Protein AF-A0A6A7K8J0-F1 (afdb_monomer_lite)

InterPro domains:
  IPR002197 DNA binding HTH domain, Fis-type [PF02954] (35-65)
  IPR002197 DNA binding HTH domain, Fis-type [PR01590] (33-50)
  IPR002197 DNA binding HTH domain, Fis-type [PR01590] (50-70)
  IPR009057 Homedomain-like superfamily [SSF46689] (17-65)

Sequence (70 aa):
KNLDFDVEEEKILSTNSKEININLKEINKLVEENIIKMLEASGMNKTEIAKSLGISRTALWKKIRTKNTN

Radius of gyration: 22.23 Å; chains: 1; bounding box: 72×22×33 Å

Structure (mmCIF, N/CA/C/O backbone):
data_AF-A0A6A7K8J0-F1
#
_entry.id   AF-A0A6A7K8J0-F1
#
loop_
_atom_site.group_PDB
_atom_site.id
_atom_site.type_symbol
_atom_site.label_atom_id
_atom_site.label_alt_id
_atom_site.label_comp_id
_atom_site.label_asym_id
_atom_site.label_entity_id
_atom_site.label_seq_id
_atom_site.pdbx_PDB_ins_code
_atom_site.Cartn_x
_atom_site.Cartn_y
_atom_site.Cartn_z
_atom_site.occupancy
_atom_site.B_iso_or_equiv
_atom_site.auth_seq_id
_atom_site.auth_comp_id
_atom_site.au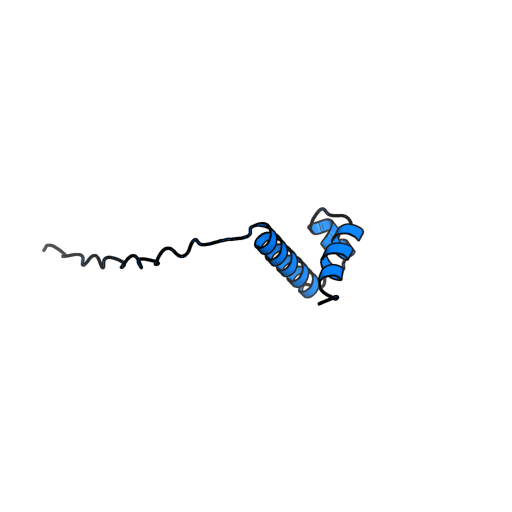th_asym_id
_atom_site.aut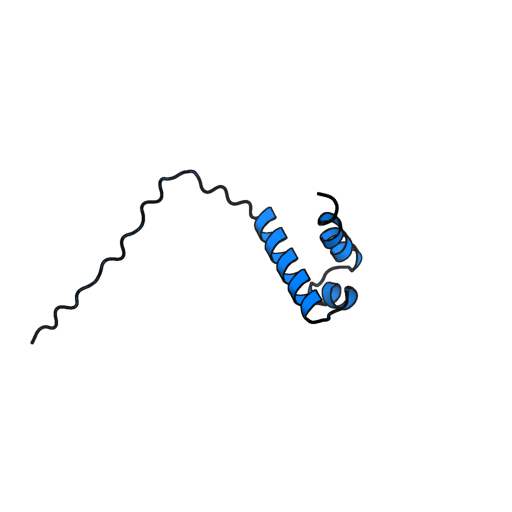h_atom_id
_atom_site.pdbx_PDB_model_num
ATOM 1 N N . LYS A 1 1 ? -61.109 4.387 -6.033 1.00 44.22 1 LYS A N 1
ATOM 2 C CA . LYS A 1 1 ? -60.187 3.279 -5.691 1.00 44.22 1 LYS A CA 1
ATOM 3 C C . LYS A 1 1 ? -58.888 3.945 -5.260 1.00 44.22 1 LYS A C 1
ATOM 5 O O . LYS A 1 1 ? -58.073 4.244 -6.117 1.00 44.22 1 LYS A O 1
ATOM 10 N N . ASN A 1 2 ? -58.791 4.327 -3.987 1.00 46.91 2 ASN A N 1
ATOM 11 C CA . ASN A 1 2 ? -57.575 4.928 -3.443 1.00 46.91 2 ASN A CA 1
ATOM 12 C C . ASN A 1 2 ? -56.718 3.763 -2.959 1.00 46.91 2 ASN A C 1
ATOM 14 O O . ASN A 1 2 ? -57.223 2.903 -2.242 1.00 46.91 2 ASN A O 1
ATOM 18 N N . LEU A 1 3 ? -55.506 3.656 -3.495 1.00 51.59 3 LEU A N 1
ATOM 19 C CA . LEU A 1 3 ? -54.533 2.662 -3.068 1.00 51.59 3 LEU A CA 1
ATOM 20 C C . LEU A 1 3 ? -53.816 3.285 -1.871 1.00 51.59 3 LEU A C 1
ATOM 22 O O . LEU A 1 3 ? -53.034 4.217 -2.054 1.00 51.59 3 LEU A O 1
ATOM 26 N N . ASP A 1 4 ? -54.142 2.821 -0.670 1.00 56.56 4 ASP A N 1
ATOM 27 C CA . ASP A 1 4 ? -53.371 3.141 0.524 1.00 56.56 4 ASP A CA 1
ATOM 28 C C . ASP A 1 4 ? -51.999 2.474 0.359 1.00 56.56 4 ASP A C 1
ATOM 30 O O . ASP A 1 4 ? -51.889 1.254 0.227 1.00 56.56 4 ASP A O 1
ATOM 34 N N . PHE A 1 5 ? -50.965 3.300 0.211 1.00 62.09 5 PHE A N 1
ATOM 35 C CA . PHE A 1 5 ? -49.582 2.859 0.094 1.00 62.09 5 PHE A CA 1
ATOM 36 C C . PHE A 1 5 ? -49.013 2.863 1.510 1.00 62.09 5 PHE A C 1
ATOM 38 O O . PHE A 1 5 ? -48.709 3.930 2.044 1.00 62.09 5 PHE A O 1
ATOM 45 N N . ASP A 1 6 ? -48.941 1.687 2.132 1.00 63.91 6 ASP A N 1
ATOM 46 C CA . ASP A 1 6 ? -48.301 1.506 3.434 1.00 63.91 6 ASP A CA 1
ATOM 47 C C . ASP A 1 6 ? -46.814 1.866 3.304 1.00 63.91 6 ASP A C 1
ATOM 49 O O . ASP A 1 6 ? -46.000 1.102 2.785 1.00 63.91 6 ASP A O 1
ATOM 53 N N . VAL A 1 7 ? -46.464 3.083 3.722 1.00 66.50 7 VAL A N 1
ATOM 54 C CA . VAL A 1 7 ? -45.075 3.510 3.873 1.00 66.50 7 VAL A CA 1
ATOM 55 C C . VAL A 1 7 ? -44.575 2.901 5.178 1.00 66.50 7 VAL A C 1
ATOM 57 O O . VAL A 1 7 ? -44.858 3.415 6.258 1.00 66.50 7 VAL A O 1
ATOM 60 N N . GLU A 1 8 ? -43.853 1.785 5.090 1.00 67.62 8 GLU A N 1
ATOM 61 C CA . GLU A 1 8 ? -43.071 1.283 6.219 1.00 67.62 8 GLU A CA 1
ATOM 62 C C . GLU A 1 8 ? -41.960 2.297 6.530 1.00 67.62 8 GLU A C 1
ATOM 64 O O . GLU A 1 8 ? -40.988 2.440 5.787 1.00 67.62 8 GLU A O 1
ATOM 69 N N . GLU A 1 9 ? -42.126 3.047 7.620 1.00 64.81 9 GLU A N 1
ATOM 70 C CA . GLU A 1 9 ? -41.085 3.923 8.149 1.00 64.81 9 GLU A CA 1
ATOM 71 C C . GLU A 1 9 ? -39.903 3.068 8.631 1.00 64.81 9 GLU A C 1
ATOM 73 O O . GLU A 1 9 ? -39.985 2.365 9.644 1.00 64.81 9 GLU A O 1
ATOM 78 N N . GLU A 1 10 ? -38.777 3.125 7.913 1.00 63.16 10 GLU A N 1
ATOM 79 C CA . GLU A 1 10 ? -37.524 2.540 8.386 1.00 63.16 10 GLU A CA 1
ATOM 80 C C . GLU A 1 10 ? -37.131 3.183 9.723 1.00 63.16 10 GLU A C 1
ATOM 82 O O . GLU A 1 10 ? -36.807 4.369 9.828 1.00 63.16 10 GLU A O 1
ATOM 87 N N . LYS A 1 11 ? -37.150 2.364 10.774 1.00 63.44 11 LYS A N 1
ATOM 88 C CA . LYS A 1 11 ? -36.768 2.740 12.131 1.00 63.44 11 LYS A CA 1
ATOM 89 C C . LYS A 1 11 ? -35.292 3.144 12.162 1.00 63.44 11 LYS A C 1
ATOM 91 O O . LYS A 1 11 ? -34.411 2.286 12.201 1.00 63.44 11 LYS A O 1
ATOM 96 N N . ILE A 1 12 ? -35.019 4.448 12.215 1.00 66.25 12 ILE A N 1
ATOM 97 C CA . ILE A 1 12 ? -33.670 4.975 12.453 1.00 66.25 12 ILE A CA 1
ATOM 98 C C . ILE A 1 12 ? -33.202 4.469 13.823 1.00 66.25 12 ILE A C 1
ATOM 100 O O . ILE A 1 12 ? -33.704 4.874 14.874 1.00 66.25 12 ILE A O 1
ATOM 104 N N . LEU A 1 13 ? -32.249 3.536 13.809 1.00 63.78 13 LEU A N 1
ATOM 105 C CA . LEU A 1 13 ? -31.609 3.002 15.003 1.00 63.78 13 LEU A CA 1
ATOM 106 C C . LEU A 1 13 ? -30.878 4.148 15.715 1.00 63.78 13 LEU A C 1
ATOM 108 O O . LEU A 1 13 ? -29.858 4.640 15.234 1.00 63.78 13 LEU A O 1
ATOM 112 N N . SER A 1 14 ? -31.404 4.588 16.861 1.00 62.47 14 SER A N 1
ATOM 113 C CA . SER A 1 14 ? -30.756 5.586 17.712 1.00 62.47 14 SER A CA 1
ATOM 114 C C . SER A 1 14 ? -29.484 4.984 18.313 1.00 62.47 14 SER A C 1
ATOM 116 O O . SER A 1 14 ? -29.507 4.353 19.375 1.00 62.47 14 SER A O 1
ATOM 118 N N . THR A 1 15 ? -28.366 5.126 17.609 1.00 61.69 15 THR A N 1
ATOM 119 C CA . THR A 1 15 ? -27.064 4.682 18.098 1.00 61.69 15 THR A CA 1
ATOM 120 C C . THR A 1 15 ? -26.654 5.593 19.246 1.00 61.69 15 THR A C 1
ATOM 122 O O . THR A 1 15 ? -26.354 6.767 19.058 1.00 61.69 15 THR A O 1
ATOM 125 N N . ASN A 1 16 ? -26.691 5.032 20.451 1.00 61.88 16 ASN A N 1
ATOM 126 C CA . ASN A 1 16 ? -26.214 5.636 21.684 1.00 61.88 16 ASN A CA 1
ATOM 127 C C . ASN A 1 16 ? -24.777 6.145 21.459 1.00 61.88 16 ASN A C 1
ATOM 129 O O . ASN A 1 16 ? -23.890 5.346 21.149 1.00 61.88 16 ASN A O 1
ATOM 133 N N . SER A 1 17 ? -24.580 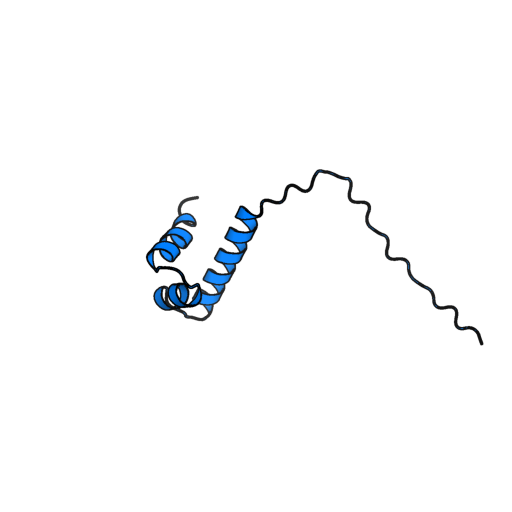7.462 21.539 1.00 60.66 17 SER A N 1
ATOM 134 C CA . SER A 1 17 ? -23.393 8.201 21.091 1.00 60.66 17 SER A CA 1
ATOM 135 C C . SER A 1 17 ? -22.154 7.916 21.948 1.00 60.66 17 SER A C 1
ATOM 137 O O . SER A 1 17 ? -21.634 8.790 22.634 1.00 60.66 17 SER A O 1
ATOM 139 N N . LYS A 1 18 ? -21.640 6.686 21.916 1.00 63.41 18 LYS A N 1
ATOM 140 C CA . LYS A 1 18 ? -20.209 6.469 22.127 1.00 63.41 18 LYS A CA 1
ATOM 141 C C . LYS A 1 18 ? -19.535 7.059 20.901 1.00 63.41 18 LYS A C 1
ATOM 143 O O . LYS A 1 18 ? -19.762 6.561 19.802 1.00 63.41 18 LYS A O 1
ATOM 148 N N . GLU A 1 19 ? -18.806 8.154 21.089 1.00 69.94 19 GLU A N 1
ATOM 149 C CA . GLU A 1 19 ? -18.071 8.845 20.030 1.00 69.94 19 GLU A CA 1
ATOM 150 C C . GLU A 1 19 ? -17.379 7.821 19.126 1.00 69.94 19 GLU A C 1
ATOM 152 O O . GLU A 1 19 ? -16.500 7.069 19.554 1.00 69.94 19 GLU A O 1
ATOM 157 N N . ILE A 1 20 ? -17.845 7.738 17.881 1.00 74.06 20 ILE A N 1
ATOM 158 C CA . ILE A 1 20 ? -17.296 6.835 16.881 1.00 74.06 20 ILE A CA 1
ATOM 159 C C . ILE A 1 20 ? -15.906 7.379 16.523 1.00 74.06 20 ILE A C 1
ATOM 161 O O . ILE A 1 20 ? -15.762 8.270 15.688 1.00 74.06 20 ILE A O 1
ATOM 165 N N . ASN A 1 21 ? -14.875 6.882 17.207 1.00 77.94 21 ASN A N 1
ATOM 166 C CA . ASN A 1 21 ? -13.487 7.255 16.961 1.00 77.94 21 ASN A CA 1
ATOM 167 C C . ASN A 1 21 ? -12.937 6.411 15.802 1.00 77.94 21 ASN A C 1
ATOM 169 O O . ASN A 1 21 ? -12.474 5.287 15.991 1.00 77.94 21 ASN A O 1
ATOM 173 N N . ILE A 1 22 ? -13.056 6.941 14.583 1.00 83.44 22 ILE A N 1
ATOM 174 C CA . ILE A 1 22 ? -12.534 6.311 13.368 1.00 83.44 22 ILE A CA 1
ATOM 175 C C . ILE A 1 22 ? -11.143 6.864 13.056 1.00 83.44 22 ILE A C 1
ATOM 177 O O . ILE A 1 22 ? -10.976 8.052 12.777 1.00 83.44 22 ILE A O 1
ATOM 181 N N . ASN A 1 23 ? -10.146 5.979 13.008 1.00 89.75 23 ASN A N 1
ATOM 182 C CA . ASN A 1 23 ? -8.795 6.325 12.586 1.00 89.75 23 ASN A CA 1
ATOM 183 C C . ASN A 1 23 ? -8.611 6.105 11.073 1.00 89.75 23 ASN A C 1
ATOM 185 O O . ASN A 1 23 ? -8.377 4.987 10.607 1.00 89.75 23 ASN A O 1
ATOM 189 N N . LEU A 1 24 ? -8.645 7.189 10.291 1.00 89.81 24 LEU A N 1
ATOM 190 C CA . LEU A 1 24 ? -8.434 7.145 8.835 1.00 89.81 24 LEU A CA 1
ATOM 191 C C . LEU A 1 24 ? -7.101 6.504 8.430 1.00 89.81 24 LEU A C 1
ATOM 193 O O . LEU A 1 24 ? -7.007 5.866 7.383 1.00 89.81 24 LEU A O 1
ATOM 197 N N . LYS A 1 25 ? -6.057 6.646 9.252 1.00 89.25 25 LYS A N 1
ATOM 198 C CA . LYS A 1 25 ? -4.739 6.076 8.955 1.00 89.25 25 LYS A CA 1
ATOM 199 C C . LYS A 1 25 ? -4.772 4.549 8.971 1.00 89.25 25 LYS A C 1
ATOM 201 O O . LYS A 1 25 ? -4.115 3.917 8.146 1.00 89.25 25 LYS A O 1
ATOM 206 N N . GLU A 1 26 ? -5.532 3.967 9.891 1.00 87.56 26 GLU A N 1
ATOM 207 C CA . GLU A 1 26 ? -5.700 2.516 9.996 1.00 87.56 26 GLU A CA 1
ATOM 208 C C . GLU A 1 26 ? -6.561 1.973 8.862 1.00 87.56 26 GLU A C 1
ATOM 210 O O . GLU A 1 26 ? -6.201 0.959 8.268 1.00 87.56 26 GLU A O 1
ATOM 215 N N . ILE A 1 27 ? -7.627 2.689 8.491 1.00 90.69 27 ILE A N 1
ATOM 216 C CA . ILE A 1 27 ? -8.455 2.337 7.331 1.00 90.69 27 ILE A CA 1
ATOM 217 C C . ILE A 1 27 ? -7.611 2.331 6.061 1.00 90.69 27 ILE A C 1
ATOM 219 O O . ILE A 1 27 ? -7.605 1.343 5.331 1.00 90.69 27 ILE A O 1
ATOM 223 N N . ASN A 1 28 ? -6.852 3.401 5.817 1.00 91.38 28 ASN A N 1
ATOM 224 C CA . ASN A 1 28 ? -6.000 3.493 4.636 1.00 91.38 28 ASN A CA 1
ATOM 225 C C . ASN A 1 28 ? -4.987 2.350 4.598 1.00 91.38 28 ASN A C 1
ATOM 227 O O . ASN A 1 28 ? -4.804 1.727 3.556 1.00 91.38 28 ASN A O 1
ATOM 231 N N . LYS A 1 29 ? -4.384 2.017 5.745 1.00 90.12 29 LYS A N 1
ATOM 232 C CA . LYS A 1 29 ? -3.481 0.872 5.852 1.00 90.12 29 LYS A CA 1
ATOM 233 C C . LYS A 1 29 ? -4.199 -0.435 5.500 1.00 90.12 29 LYS A C 1
ATOM 235 O O . LYS A 1 29 ? -3.698 -1.189 4.675 1.00 90.12 29 LYS A O 1
ATOM 240 N N . LEU A 1 30 ? -5.376 -0.694 6.066 1.00 90.62 30 LEU A N 1
ATOM 241 C CA . LEU A 1 30 ? -6.141 -1.916 5.805 1.00 90.62 30 LEU A CA 1
ATOM 242 C C . LEU A 1 30 ? -6.531 -2.054 4.325 1.00 90.62 30 LEU A C 1
ATOM 244 O O . LEU A 1 30 ? -6.388 -3.126 3.738 1.00 90.62 30 LEU A O 1
ATOM 248 N N . VAL A 1 31 ? -6.997 -0.965 3.714 1.00 93.12 31 VAL A N 1
ATOM 249 C CA . VAL A 1 31 ? -7.373 -0.933 2.296 1.00 93.12 31 VAL A CA 1
ATOM 250 C C . VAL A 1 31 ? -6.155 -1.195 1.413 1.00 93.12 31 VAL A C 1
ATOM 252 O O . VAL A 1 31 ? -6.207 -2.079 0.559 1.00 93.12 31 VAL A O 1
ATOM 255 N N . GLU A 1 32 ? -5.037 -0.505 1.654 1.00 91.94 32 GLU A N 1
ATOM 256 C CA . GLU A 1 32 ? -3.779 -0.751 0.938 1.00 91.94 32 GLU A CA 1
ATOM 257 C C . GLU A 1 32 ? -3.342 -2.217 1.051 1.00 91.94 32 GLU A C 1
ATOM 259 O O . GLU A 1 32 ? -2.933 -2.839 0.069 1.00 91.94 32 GLU A O 1
ATOM 264 N N . GLU A 1 33 ? -3.441 -2.796 2.246 1.00 91.81 33 GLU A N 1
ATOM 265 C CA . GLU A 1 33 ? -3.057 -4.178 2.492 1.00 91.81 33 GLU A CA 1
ATOM 266 C C . GLU A 1 33 ? -3.927 -5.189 1.749 1.00 91.81 33 GLU A C 1
ATOM 268 O O . GLU A 1 33 ? -3.395 -6.202 1.282 1.00 91.81 33 GLU A O 1
ATOM 273 N N . ASN A 1 34 ? -5.231 -4.933 1.654 1.00 93.75 34 ASN A N 1
ATOM 274 C CA . ASN A 1 34 ? -6.161 -5.767 0.903 1.00 93.75 34 ASN A CA 1
ATOM 275 C C . ASN A 1 34 ? -5.889 -5.677 -0.596 1.00 93.75 34 ASN A C 1
ATOM 277 O O . ASN A 1 34 ? -5.816 -6.710 -1.256 1.00 93.75 34 ASN A O 1
ATOM 281 N N . ILE A 1 35 ? -5.638 -4.473 -1.113 1.00 94.94 35 ILE A N 1
ATOM 282 C CA . ILE A 1 35 ? -5.275 -4.279 -2.520 1.00 94.94 35 ILE A CA 1
ATOM 283 C C . ILE A 1 35 ? -3.995 -5.056 -2.847 1.00 94.94 35 ILE A C 1
ATOM 285 O O . ILE A 1 35 ? -3.974 -5.817 -3.810 1.00 94.94 35 ILE A O 1
ATOM 289 N N . ILE A 1 36 ? -2.945 -4.942 -2.025 1.00 94.12 36 ILE A N 1
ATOM 290 C CA . ILE A 1 36 ? -1.693 -5.686 -2.245 1.00 94.12 36 ILE A CA 1
ATOM 291 C C . ILE A 1 36 ? -1.953 -7.198 -2.271 1.00 94.12 36 ILE A C 1
ATOM 293 O O . ILE A 1 36 ? -1.482 -7.865 -3.188 1.00 94.12 36 ILE A O 1
ATOM 297 N N . LYS A 1 37 ? -2.738 -7.736 -1.326 1.00 93.50 37 LYS A N 1
ATO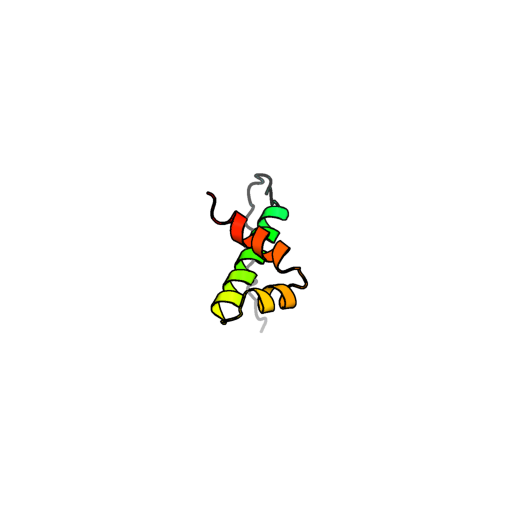M 298 C CA . LYS A 1 37 ? -3.091 -9.168 -1.293 1.00 93.50 37 LYS A CA 1
ATOM 299 C C . LYS A 1 37 ? -3.852 -9.607 -2.546 1.00 93.50 37 LYS A C 1
ATOM 301 O O . LYS A 1 37 ? -3.571 -10.673 -3.081 1.00 93.50 37 LYS A O 1
ATOM 306 N N . MET A 1 38 ? -4.798 -8.798 -3.020 1.00 95.06 38 MET A N 1
ATOM 307 C CA . MET A 1 38 ? -5.562 -9.094 -4.235 1.00 95.06 38 MET A CA 1
ATOM 308 C C . MET A 1 38 ? -4.662 -9.128 -5.474 1.00 95.06 38 MET A C 1
ATOM 310 O O . MET A 1 38 ? -4.812 -10.014 -6.311 1.00 95.06 38 MET A O 1
ATOM 314 N N . LEU A 1 39 ? -3.703 -8.205 -5.573 1.00 94.81 39 LEU A N 1
ATOM 315 C CA . LEU A 1 39 ? -2.747 -8.177 -6.681 1.00 94.81 39 LEU A CA 1
ATOM 316 C C . LEU A 1 39 ? -1.735 -9.332 -6.605 1.00 94.81 39 LEU A C 1
ATOM 318 O O . LEU A 1 39 ? -1.331 -9.878 -7.625 1.00 94.81 39 LEU A O 1
ATOM 322 N N . GLU A 1 40 ? -1.337 -9.749 -5.404 1.00 94.31 40 GLU A N 1
ATOM 323 C CA . GLU A 1 40 ? -0.522 -10.956 -5.226 1.00 94.31 40 GLU A CA 1
ATOM 324 C C . GLU A 1 40 ? -1.290 -12.216 -5.645 1.00 94.31 40 GLU A C 1
ATOM 326 O O . GLU A 1 40 ? -0.739 -13.069 -6.339 1.00 94.31 40 GLU A O 1
ATOM 331 N N . ALA A 1 41 ? -2.566 -12.315 -5.264 1.00 95.81 41 ALA A N 1
ATOM 332 C CA . ALA A 1 41 ? -3.429 -13.444 -5.599 1.00 95.81 41 ALA A CA 1
ATOM 333 C C . ALA A 1 41 ? -3.738 -13.541 -7.102 1.00 95.81 41 ALA A C 1
ATOM 335 O O . ALA A 1 41 ? -3.932 -14.642 -7.610 1.00 95.81 41 ALA A O 1
ATOM 336 N N . SER A 1 42 ? -3.739 -12.418 -7.827 1.00 95.25 42 SER A N 1
ATOM 337 C CA . SER A 1 42 ? -3.873 -12.410 -9.290 1.00 95.25 42 SER A CA 1
ATOM 338 C C . SER A 1 42 ? -2.590 -12.810 -10.030 1.00 95.25 42 SER A C 1
ATOM 340 O O . SER A 1 42 ? -2.579 -12.850 -11.258 1.00 95.25 42 SER A O 1
ATOM 342 N N . GLY A 1 43 ? -1.515 -13.131 -9.301 1.00 96.31 43 GLY A N 1
ATOM 343 C CA . GLY A 1 43 ? -0.248 -13.593 -9.861 1.00 96.31 43 GLY A CA 1
ATOM 344 C C . GLY A 1 43 ? 0.739 -12.475 -10.193 1.00 96.31 43 GLY A C 1
ATOM 345 O O . GLY A 1 43 ? 1.794 -12.760 -10.761 1.00 96.31 43 GLY A O 1
ATOM 346 N N . MET A 1 44 ? 0.451 -11.219 -9.829 1.00 96.00 44 MET A N 1
ATOM 347 C CA . MET A 1 44 ? 1.388 -10.123 -10.071 1.00 96.00 44 MET A CA 1
ATOM 348 C C . MET A 1 44 ? 2.616 -10.237 -9.170 1.00 96.00 44 MET A C 1
ATOM 350 O O . MET A 1 44 ? 2.541 -10.447 -7.954 1.00 96.00 44 MET A O 1
ATOM 354 N N . ASN A 1 45 ? 3.788 -10.019 -9.759 1.00 95.38 45 ASN A N 1
ATOM 355 C CA . ASN A 1 45 ? 5.020 -9.943 -8.996 1.00 95.38 45 ASN A CA 1
ATOM 356 C C . ASN A 1 45 ? 5.160 -8.573 -8.304 1.00 95.38 45 ASN A C 1
ATOM 358 O O . ASN A 1 45 ? 4.542 -7.572 -8.666 1.00 95.38 45 ASN A O 1
ATOM 362 N N . LYS A 1 46 ? 6.040 -8.490 -7.302 1.00 93.44 46 LYS A N 1
ATOM 363 C CA . LYS A 1 46 ? 6.228 -7.272 -6.488 1.00 93.44 46 LYS A CA 1
ATOM 364 C C . LYS A 1 46 ? 6.624 -6.035 -7.311 1.00 93.44 46 LYS A C 1
ATOM 366 O O . LYS A 1 46 ? 6.389 -4.914 -6.871 1.00 93.44 46 LYS A O 1
ATOM 371 N N . THR A 1 47 ? 7.238 -6.214 -8.480 1.00 95.88 47 THR A N 1
ATOM 372 C CA . THR A 1 47 ? 7.602 -5.099 -9.367 1.00 95.88 47 THR A CA 1
ATOM 373 C C .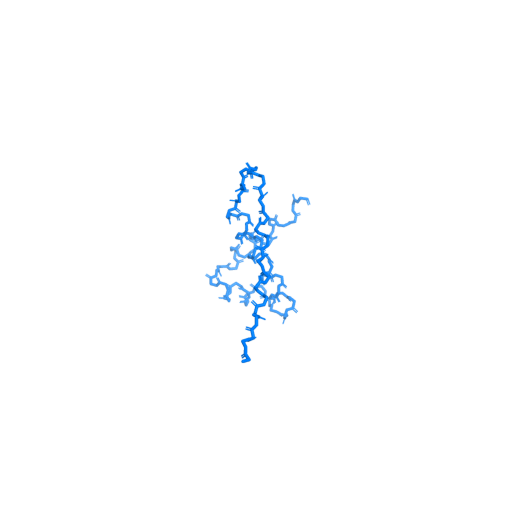 THR A 1 47 ? 6.375 -4.533 -10.069 1.00 95.88 47 THR A C 1
ATOM 375 O O . THR A 1 47 ? 6.227 -3.317 -10.143 1.00 95.88 47 THR A O 1
ATOM 378 N N . GLU A 1 48 ? 5.495 -5.401 -10.561 1.00 96.44 48 GLU A N 1
ATOM 379 C CA . GLU A 1 48 ? 4.239 -5.021 -11.217 1.00 96.44 48 GLU A CA 1
ATOM 380 C C . GLU A 1 48 ? 3.292 -4.344 -10.234 1.00 96.44 48 GLU A C 1
ATOM 382 O O . GLU A 1 48 ? 2.769 -3.276 -10.531 1.00 96.44 48 GLU A O 1
ATOM 387 N N . ILE A 1 49 ? 3.174 -4.892 -9.022 1.00 96.19 49 ILE A N 1
ATOM 388 C CA . ILE A 1 49 ? 2.372 -4.299 -7.945 1.00 96.19 49 ILE A CA 1
ATOM 389 C C . ILE A 1 49 ? 2.866 -2.886 -7.616 1.00 96.19 49 ILE A C 1
ATOM 391 O O . ILE A 1 49 ? 2.071 -1.954 -7.547 1.00 96.19 49 ILE A O 1
ATOM 395 N N . ALA A 1 50 ? 4.180 -2.698 -7.450 1.00 96.00 50 ALA A N 1
ATOM 396 C CA . ALA A 1 50 ? 4.746 -1.382 -7.155 1.00 96.00 50 ALA A CA 1
ATOM 397 C C . ALA A 1 50 ? 4.446 -0.368 -8.273 1.00 96.00 50 ALA A C 1
ATOM 399 O O . ALA A 1 50 ? 4.014 0.748 -7.987 1.00 96.00 50 ALA A O 1
ATOM 400 N N . LYS A 1 51 ? 4.602 -0.784 -9.540 1.00 96.62 51 LYS A N 1
ATOM 401 C CA . LYS A 1 51 ? 4.248 0.034 -10.709 1.00 96.62 51 LYS A CA 1
ATOM 402 C C . LYS A 1 51 ? 2.757 0.381 -10.730 1.00 96.62 51 LYS A C 1
ATOM 404 O O . LYS A 1 51 ? 2.424 1.545 -10.913 1.00 96.62 51 LYS A O 1
ATOM 409 N N . SER A 1 52 ? 1.879 -0.596 -10.500 1.00 94.94 52 SER A N 1
ATOM 410 C CA . SER A 1 52 ? 0.423 -0.405 -10.504 1.00 94.94 52 SER A CA 1
ATOM 411 C C . SER A 1 52 ? -0.056 0.530 -9.395 1.00 94.94 52 SER A C 1
ATOM 413 O O . SER A 1 52 ? -1.019 1.262 -9.590 1.00 94.94 52 SER A O 1
ATOM 415 N N . LEU A 1 53 ? 0.605 0.510 -8.237 1.00 93.25 53 LEU A N 1
ATOM 416 C CA . LEU A 1 53 ? 0.302 1.391 -7.108 1.00 93.25 53 LEU A CA 1
ATOM 417 C C . LEU A 1 53 ? 0.976 2.768 -7.220 1.00 93.25 53 LEU A C 1
ATOM 419 O O . LEU A 1 53 ? 0.780 3.608 -6.347 1.00 93.25 53 LEU A O 1
ATOM 423 N N . GLY A 1 54 ? 1.797 3.002 -8.251 1.00 95.44 54 GLY A N 1
ATOM 424 C CA . GLY A 1 54 ? 2.522 4.262 -8.426 1.00 95.44 54 GLY A CA 1
ATOM 425 C C . GLY A 1 54 ? 3.578 4.526 -7.347 1.00 95.44 54 GLY A C 1
ATOM 426 O O . GLY A 1 54 ? 3.907 5.677 -7.074 1.00 95.44 54 GLY A O 1
ATOM 427 N N . ILE A 1 55 ? 4.110 3.476 -6.712 1.00 95.12 55 ILE A N 1
ATOM 428 C CA . ILE A 1 55 ? 5.104 3.582 -5.636 1.00 95.12 55 ILE A CA 1
ATOM 429 C C . ILE A 1 55 ? 6.416 2.895 -6.009 1.00 95.12 55 ILE A C 1
ATOM 431 O O . ILE A 1 55 ? 6.487 2.028 -6.879 1.00 95.12 55 ILE A O 1
ATOM 435 N N . SER A 1 56 ? 7.490 3.238 -5.299 1.00 96.81 56 SER A N 1
ATOM 436 C CA . SER A 1 56 ? 8.752 2.521 -5.454 1.00 96.81 56 SER A CA 1
ATOM 437 C C . SER A 1 56 ? 8.655 1.093 -4.903 1.00 96.81 56 SER A C 1
ATOM 439 O O . SER A 1 56 ? 7.948 0.807 -3.931 1.00 96.81 56 SER A O 1
ATOM 441 N N . ARG A 1 57 ? 9.452 0.180 -5.469 1.00 94.19 57 ARG A N 1
ATOM 442 C CA . ARG A 1 57 ? 9.579 -1.198 -4.965 1.00 94.19 57 ARG A CA 1
ATOM 443 C C . ARG A 1 57 ? 10.014 -1.240 -3.493 1.00 94.19 57 ARG A C 1
ATOM 445 O O . ARG A 1 57 ? 9.590 -2.118 -2.746 1.00 94.19 57 ARG A O 1
ATOM 452 N N . THR A 1 58 ? 10.833 -0.280 -3.062 1.00 95.00 58 THR A N 1
ATOM 453 C CA . THR A 1 58 ? 11.276 -0.155 -1.667 1.00 95.00 58 THR A CA 1
ATOM 454 C C . THR A 1 58 ? 10.151 0.310 -0.742 1.00 95.00 58 THR A C 1
ATOM 456 O O . THR A 1 58 ? 10.054 -0.188 0.379 1.00 95.00 58 THR A O 1
ATOM 459 N N . ALA A 1 59 ? 9.267 1.207 -1.198 1.00 93.19 59 ALA A N 1
ATOM 460 C CA . ALA A 1 59 ? 8.075 1.609 -0.452 1.00 93.19 59 ALA A CA 1
ATOM 461 C C . ALA A 1 59 ? 7.097 0.438 -0.287 1.00 93.19 59 ALA A C 1
ATOM 463 O O . ALA A 1 59 ? 6.614 0.203 0.821 1.00 93.19 59 ALA A O 1
ATOM 464 N N . LEU A 1 60 ? 6.883 -0.349 -1.348 1.00 94.12 60 LEU A N 1
ATOM 465 C CA . LEU A 1 60 ? 6.093 -1.579 -1.273 1.00 94.12 60 LEU A CA 1
ATOM 466 C C . LEU A 1 60 ? 6.697 -2.570 -0.267 1.00 94.12 60 LEU A C 1
ATOM 468 O O . LEU A 1 60 ? 5.988 -3.092 0.588 1.00 94.12 60 LEU A O 1
ATOM 472 N N . TRP A 1 61 ? 8.014 -2.797 -0.318 1.00 92.50 61 TRP A N 1
ATOM 473 C CA . TRP A 1 61 ? 8.680 -3.705 0.618 1.00 92.50 61 TRP A CA 1
ATOM 474 C C . TRP A 1 61 ? 8.526 -3.265 2.074 1.00 92.50 61 TRP A C 1
ATOM 476 O O . TRP A 1 61 ? 8.243 -4.101 2.926 1.00 92.50 61 TRP A O 1
ATOM 486 N N . LYS A 1 62 ? 8.645 -1.961 2.365 1.00 91.12 62 LYS A N 1
ATOM 487 C CA . LYS A 1 62 ? 8.382 -1.426 3.710 1.00 91.12 62 LYS A CA 1
ATOM 488 C C . LYS A 1 62 ? 6.958 -1.757 4.157 1.00 91.12 62 LYS A C 1
ATOM 490 O O . LYS A 1 62 ? 6.804 -2.321 5.232 1.00 91.12 62 LYS A O 1
ATOM 495 N N . LYS A 1 63 ? 5.952 -1.487 3.314 1.00 88.25 63 LYS A N 1
ATOM 496 C CA . LYS A 1 63 ? 4.534 -1.767 3.609 1.00 88.25 63 LYS A CA 1
ATOM 497 C C . LYS A 1 63 ? 4.264 -3.255 3.866 1.00 88.25 63 LYS A C 1
ATOM 499 O O . LYS A 1 63 ? 3.514 -3.587 4.775 1.00 88.25 63 LYS A O 1
ATOM 504 N N . ILE A 1 64 ? 4.907 -4.151 3.115 1.00 87.12 64 ILE A N 1
ATOM 505 C CA . ILE A 1 64 ? 4.770 -5.604 3.304 1.00 87.12 64 ILE A CA 1
ATOM 506 C C . ILE A 1 64 ? 5.510 -6.073 4.563 1.00 87.12 64 ILE A C 1
ATOM 508 O O . ILE A 1 64 ? 4.969 -6.854 5.336 1.00 87.12 64 ILE A O 1
ATOM 512 N N . ARG A 1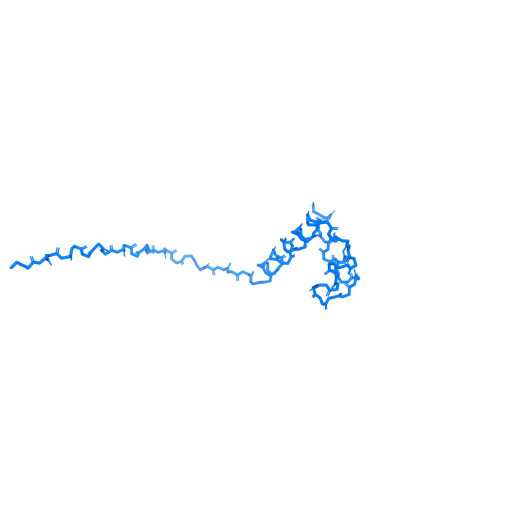 65 ? 6.736 -5.595 4.810 1.00 83.75 65 ARG A N 1
ATOM 513 C CA . ARG A 1 65 ? 7.569 -6.047 5.936 1.00 83.75 65 ARG A CA 1
ATOM 514 C C . ARG A 1 65 ? 6.975 -5.680 7.293 1.00 83.75 65 ARG A C 1
ATOM 516 O O . ARG A 1 65 ? 7.113 -6.457 8.229 1.00 83.75 65 ARG A O 1
ATOM 523 N N . THR A 1 66 ? 6.293 -4.539 7.402 1.00 68.88 66 THR A N 1
ATOM 524 C CA . THR A 1 66 ? 5.602 -4.138 8.641 1.00 68.88 66 THR A CA 1
ATOM 525 C C . THR A 1 66 ? 4.490 -5.119 9.047 1.00 68.88 66 THR A C 1
ATOM 527 O O . THR A 1 66 ? 4.027 -5.047 10.179 1.00 68.88 66 THR A O 1
ATOM 530 N N . LYS A 1 67 ? 4.081 -6.060 8.176 1.00 60.09 67 LYS A N 1
ATOM 531 C CA . LYS A 1 67 ? 3.157 -7.150 8.530 1.00 60.09 67 LYS A CA 1
ATOM 532 C C . LYS A 1 67 ? 3.793 -8.292 9.330 1.00 60.09 67 LYS A C 1
ATOM 534 O O . LYS A 1 67 ? 3.064 -8.992 10.015 1.00 60.09 67 LYS A O 1
ATOM 539 N N . ASN A 1 68 ? 5.110 -8.500 9.245 1.00 53.84 68 ASN A N 1
ATOM 540 C CA . ASN A 1 68 ? 5.756 -9.736 9.721 1.00 53.84 68 ASN A CA 1
ATOM 541 C C . ASN A 1 68 ? 6.399 -9.629 11.120 1.00 53.84 68 ASN A C 1
ATOM 543 O O . ASN A 1 68 ? 7.160 -10.515 11.494 1.00 53.84 68 ASN A O 1
ATOM 547 N N . THR A 1 69 ? 6.165 -8.549 11.872 1.00 46.31 69 THR A N 1
ATOM 548 C CA . THR A 1 69 ? 6.809 -8.312 13.184 1.00 46.31 69 THR A CA 1
ATOM 549 C C . THR A 1 69 ? 5.828 -8.101 14.341 1.00 46.31 69 THR A C 1
ATOM 551 O O . THR A 1 69 ? 6.196 -7.440 15.306 1.00 46.31 69 THR A O 1
ATOM 554 N N . ASN A 1 70 ? 4.611 -8.645 14.257 1.00 41.56 70 ASN A N 1
ATOM 555 C CA . ASN A 1 70 ? 3.688 -8.751 15.393 1.00 41.56 70 ASN A CA 1
ATOM 556 C C . ASN A 1 70 ? 3.389 -10.217 15.686 1.00 41.56 70 ASN A C 1
ATOM 558 O O . ASN A 1 70 ? 3.112 -10.941 14.704 1.00 41.56 70 ASN A O 1
#

Organism: NCBI:txid2655001

Secondary structure (DSSP, 8-state):
-----------------------HHHHHHHHHHHHHHHHHHTT--HHHHHHHTTS-HHHHHHHHHTTS--

pLDDT: mean 81.02, std 16.56, range [41.56, 96.81]

Foldseek 3Di:
DDDPDPDPPDPDPPPDDPPPDDDPVVVVLVVLVVLLVVCVVVVDDLVVSCVVVVHDSVVSVVSVVVVPPD